Protein AF-A0A0H3HGF6-F1 (afdb_monomer_lite)

pLDDT: mean 71.19, std 16.0, range [38.41, 93.44]

Secondary structure (DSSP, 8-state):
------SS-----HHHHHHHHHTTSEEEEE-TTS-EEEEE-HHHHHHHHHH-TT-S----------------

Radius of gyration: 21.48 Å; chains: 1; bounding box: 31×39×68 Å

Foldseek 3Di:
DPPPDPPDPPPCDPVNVVVCVVVQQWDWDQDPVRDTDIDGDPVVVVVVVVVDPPPPPPPPPPPPPPPPPPDD

Sequence (72 aa):
MLVRHAPDQIDMDRAELDALLERQLVMLEHSAEGRRRAHLTAMGRSLLDAFDPDDRPRRRPAKIHTCGESGR

Structure (mmCIF, N/CA/C/O backbone):
data_AF-A0A0H3HGF6-F1
#
_entry.id   AF-A0A0H3HGF6-F1
#
loop_
_atom_site.group_PDB
_atom_site.id
_atom_site.type_symbol
_atom_site.label_atom_id
_atom_site.label_alt_id
_atom_site.label_comp_id
_atom_site.label_asym_id
_atom_site.label_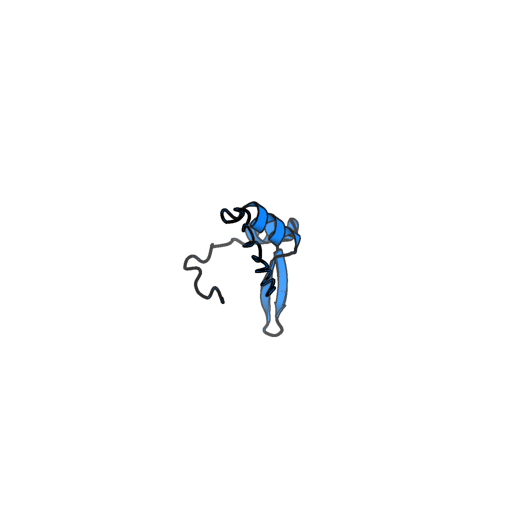entity_id
_atom_site.label_seq_id
_atom_site.pdbx_PDB_ins_code
_atom_site.Cartn_x
_atom_site.Cartn_y
_atom_site.Cartn_z
_atom_site.occupancy
_at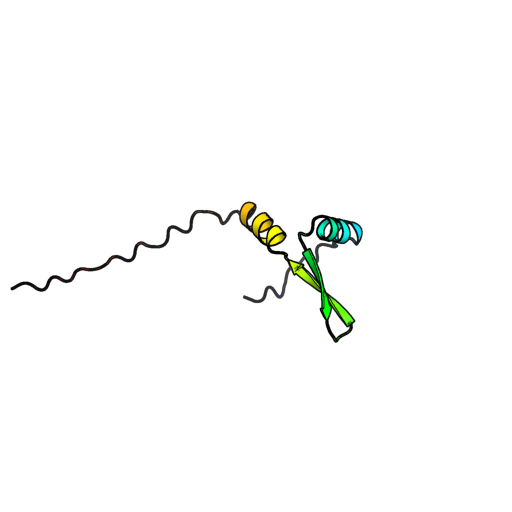om_site.B_iso_or_equiv
_atom_site.auth_seq_id
_atom_site.auth_comp_id
_atom_site.auth_asym_id
_atom_site.auth_atom_id
_atom_site.pdbx_PDB_model_num
ATOM 1 N N . MET A 1 1 ? -2.236 -18.785 -6.778 1.00 38.41 1 MET A N 1
ATOM 2 C CA . MET A 1 1 ? -1.148 -18.972 -5.798 1.00 38.41 1 MET A CA 1
ATOM 3 C C . MET A 1 1 ? -1.481 -18.119 -4.582 1.00 38.41 1 MET A C 1
ATOM 5 O O . MET A 1 1 ? -1.443 -16.904 -4.678 1.00 38.41 1 MET A O 1
ATOM 9 N N . LEU A 1 2 ? -1.958 -18.739 -3.498 1.00 44.88 2 LEU A N 1
ATOM 10 C CA . LEU A 1 2 ? -2.190 -18.062 -2.219 1.00 44.88 2 LEU A CA 1
ATOM 11 C C . LEU A 1 2 ? -0.844 -18.015 -1.495 1.00 44.88 2 LEU A C 1
ATOM 13 O O . LEU A 1 2 ? -0.326 -19.068 -1.130 1.00 44.88 2 LEU A O 1
ATOM 17 N N . VAL A 1 3 ? -0.271 -16.829 -1.306 1.00 49.31 3 VAL A N 1
ATOM 18 C CA . VAL A 1 3 ? 0.944 -16.660 -0.498 1.00 49.31 3 VAL A CA 1
ATOM 19 C C . VAL A 1 3 ? 0.528 -16.791 0.968 1.00 49.31 3 VAL A C 1
ATOM 21 O O . VAL A 1 3 ? 0.146 -15.822 1.611 1.00 49.31 3 VAL A O 1
ATOM 24 N N . ARG A 1 4 ? 0.474 -18.035 1.462 1.00 49.91 4 ARG A N 1
ATOM 25 C CA . ARG A 1 4 ? 0.057 -18.377 2.836 1.00 49.91 4 ARG A CA 1
ATOM 26 C C . ARG A 1 4 ? 1.211 -18.420 3.835 1.00 49.91 4 ARG A C 1
ATOM 28 O O . ARG A 1 4 ? 0.980 -18.723 4.993 1.00 49.91 4 ARG A O 1
ATOM 35 N N . HIS A 1 5 ? 2.428 -18.130 3.404 1.00 46.09 5 HIS A N 1
ATOM 36 C CA . HIS A 1 5 ? 3.599 -18.126 4.267 1.00 46.09 5 HIS A CA 1
ATOM 37 C C . HIS A 1 5 ? 4.597 -17.109 3.721 1.00 46.09 5 HIS A C 1
ATOM 39 O O . HIS A 1 5 ? 5.432 -17.447 2.889 1.00 46.09 5 HIS A O 1
ATOM 45 N N . ALA A 1 6 ? 4.485 -15.858 4.163 1.00 49.59 6 ALA A N 1
ATOM 46 C CA . ALA A 1 6 ? 5.662 -15.009 4.280 1.00 49.59 6 ALA A CA 1
ATOM 47 C C . ALA A 1 6 ? 6.223 -15.294 5.687 1.00 49.59 6 ALA A C 1
ATOM 49 O O . ALA A 1 6 ? 5.531 -15.001 6.663 1.00 49.59 6 ALA A O 1
ATOM 50 N N . PRO A 1 7 ? 7.373 -15.982 5.813 1.00 45.62 7 PRO A N 1
ATOM 51 C CA . PRO A 1 7 ? 7.918 -16.430 7.097 1.00 45.62 7 PRO A CA 1
ATOM 52 C C . PRO A 1 7 ? 8.618 -15.317 7.889 1.00 45.62 7 PRO A C 1
ATOM 54 O O . PRO A 1 7 ? 9.168 -15.593 8.944 1.00 45.62 7 PRO A O 1
ATOM 57 N N . ASP A 1 8 ? 8.518 -14.076 7.433 1.00 47.78 8 ASP A N 1
ATOM 58 C CA . ASP A 1 8 ? 8.791 -12.879 8.206 1.00 47.78 8 ASP A CA 1
ATOM 59 C C . ASP A 1 8 ? 7.526 -12.038 8.079 1.00 47.78 8 ASP A C 1
ATOM 61 O O . ASP A 1 8 ? 7.250 -11.454 7.027 1.00 47.78 8 ASP A O 1
ATOM 65 N N . GLN A 1 9 ? 6.697 -12.020 9.124 1.00 53.31 9 GLN A N 1
ATOM 66 C CA . GLN A 1 9 ? 5.847 -10.855 9.316 1.00 53.31 9 GLN A CA 1
ATOM 67 C C . GLN A 1 9 ? 6.840 -9.706 9.405 1.00 53.31 9 GLN A C 1
ATOM 69 O O . GLN A 1 9 ? 7.542 -9.593 10.401 1.00 53.31 9 GLN A O 1
ATOM 74 N N . ILE A 1 10 ? 6.976 -8.932 8.326 1.00 56.47 10 ILE A N 1
ATOM 75 C CA . ILE A 1 10 ? 7.559 -7.601 8.412 1.00 56.47 10 ILE A CA 1
ATOM 76 C C . ILE A 1 10 ? 6.812 -6.991 9.593 1.00 56.47 10 ILE A C 1
ATOM 78 O O . ILE A 1 10 ? 5.584 -6.875 9.509 1.00 56.47 10 ILE A O 1
ATOM 82 N N . ASP A 1 11 ? 7.505 -6.756 10.712 1.00 60.91 11 ASP A N 1
ATOM 83 C CA . ASP A 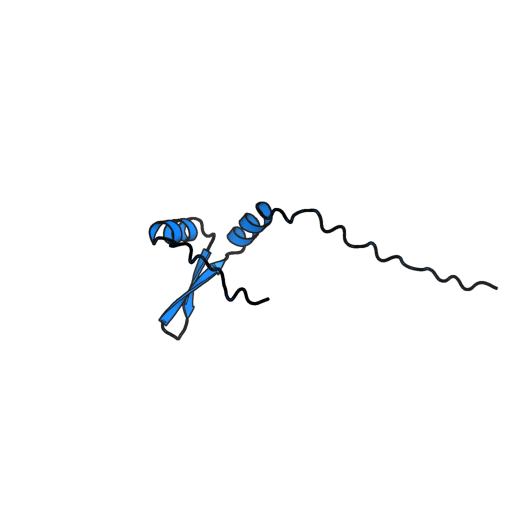1 11 ? 6.978 -6.040 11.873 1.00 60.91 11 ASP A CA 1
ATOM 84 C C . ASP A 1 11 ? 6.736 -4.606 11.400 1.00 60.91 11 ASP A C 1
ATOM 86 O O . ASP A 1 11 ? 7.495 -3.685 11.678 1.00 60.91 11 ASP A O 1
ATOM 90 N N . MET A 1 12 ? 5.716 -4.460 10.557 1.00 67.62 12 MET A N 1
ATOM 91 C CA . MET A 1 12 ? 5.338 -3.230 9.910 1.00 67.62 12 MET A CA 1
ATOM 92 C C . MET A 1 12 ? 4.743 -2.396 11.015 1.00 67.62 12 MET A C 1
ATOM 94 O O . MET A 1 12 ? 3.638 -2.670 11.506 1.00 67.62 12 MET A O 1
ATOM 98 N N . ASP A 1 13 ? 5.529 -1.432 11.466 1.00 76.56 13 ASP A N 1
ATOM 99 C CA . ASP A 1 13 ? 5.097 -0.578 12.541 1.00 76.56 13 ASP A CA 1
ATOM 100 C C . ASP A 1 13 ? 3.910 0.282 12.071 1.00 76.56 13 ASP A C 1
ATOM 102 O O . ASP A 1 13 ? 3.561 0.391 10.886 1.00 76.56 13 ASP A O 1
ATOM 106 N N . ARG A 1 14 ? 3.218 0.883 13.038 1.00 75.62 14 ARG A N 1
ATOM 107 C CA . ARG A 1 14 ? 2.041 1.688 12.727 1.00 75.62 14 ARG A CA 1
ATOM 108 C C . ARG A 1 14 ? 2.391 2.922 11.889 1.00 75.62 14 ARG A C 1
ATOM 110 O O . ARG A 1 14 ? 1.520 3.360 11.149 1.00 75.62 14 ARG A O 1
ATOM 117 N N . ALA A 1 15 ? 3.604 3.461 12.000 1.00 83.56 15 ALA A N 1
ATOM 118 C CA . ALA A 1 15 ? 4.060 4.640 11.268 1.00 83.56 15 ALA A CA 1
ATOM 119 C C . ALA A 1 15 ? 4.433 4.308 9.814 1.00 83.56 15 ALA A C 1
ATOM 121 O O . ALA A 1 15 ? 4.117 5.079 8.913 1.00 83.56 15 ALA A O 1
ATOM 122 N N . GLU A 1 16 ? 5.025 3.145 9.558 1.00 85.19 16 GLU A N 1
ATOM 123 C CA . GLU A 1 16 ? 5.262 2.610 8.221 1.00 85.19 16 GLU A CA 1
ATOM 124 C C . GLU A 1 16 ? 3.939 2.366 7.501 1.00 85.19 16 GLU A C 1
ATOM 126 O O . GLU A 1 16 ? 3.761 2.806 6.363 1.00 85.19 16 GLU A O 1
ATOM 131 N N . LEU A 1 17 ? 2.974 1.729 8.176 1.00 84.50 17 LEU A N 1
ATOM 132 C CA . LEU A 1 17 ? 1.638 1.547 7.615 1.00 84.50 17 LEU A CA 1
ATOM 133 C C . LEU A 1 17 ? 0.955 2.896 7.340 1.00 84.50 17 LEU A C 1
ATOM 135 O O . LEU A 1 17 ? 0.328 3.047 6.292 1.00 84.50 17 LEU A O 1
ATOM 139 N N . ASP A 1 18 ? 1.088 3.872 8.241 1.00 85.31 18 ASP A N 1
ATOM 140 C CA . ASP A 1 18 ? 0.540 5.221 8.054 1.00 85.31 18 ASP A CA 1
ATOM 141 C C . ASP A 1 18 ? 1.167 5.909 6.837 1.00 85.31 18 ASP A C 1
ATOM 143 O O . ASP A 1 18 ? 0.452 6.382 5.959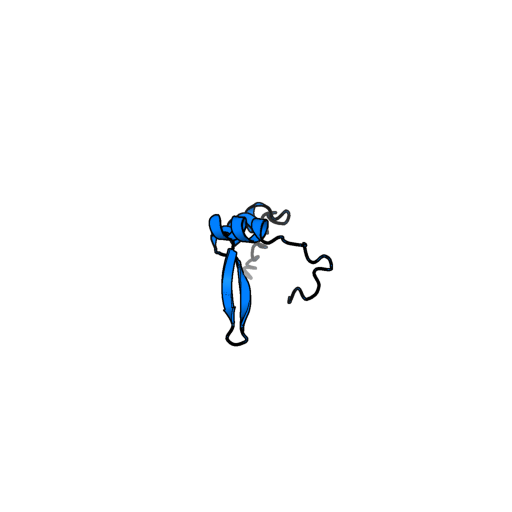 1.00 85.31 18 ASP A O 1
ATOM 147 N N . ALA A 1 19 ? 2.490 5.834 6.684 1.00 90.00 19 ALA A N 1
ATOM 148 C CA . ALA A 1 19 ? 3.195 6.389 5.533 1.00 90.00 19 ALA A CA 1
ATOM 149 C C . ALA A 1 19 ? 2.758 5.748 4.201 1.00 90.00 19 ALA A C 1
ATOM 151 O O . ALA A 1 19 ? 2.681 6.427 3.172 1.00 90.00 19 ALA A O 1
ATOM 152 N N . LEU A 1 20 ? 2.455 4.444 4.186 1.00 90.62 20 LEU A N 1
ATOM 153 C CA . LEU A 1 20 ? 1.918 3.772 2.997 1.00 90.62 20 LEU A CA 1
ATOM 154 C C . LEU A 1 20 ? 0.483 4.221 2.669 1.00 90.62 20 LEU A C 1
ATOM 156 O O . LEU A 1 20 ? 0.129 4.294 1.487 1.00 90.62 20 LEU A O 1
ATOM 160 N N . LEU A 1 21 ? -0.330 4.529 3.686 1.00 88.44 21 LEU A N 1
ATOM 161 C CA . LEU A 1 21 ? -1.685 5.070 3.526 1.00 88.44 21 LEU A CA 1
ATOM 162 C C . LEU A 1 21 ? -1.661 6.524 3.048 1.00 88.44 21 LEU A C 1
ATOM 164 O O . LEU A 1 21 ? -2.370 6.860 2.101 1.00 88.44 21 LEU A O 1
ATOM 168 N N . GLU A 1 22 ? -0.822 7.368 3.649 1.00 93.06 22 GLU A N 1
ATOM 169 C CA . GLU A 1 22 ? -0.627 8.772 3.263 1.00 93.06 22 GLU A CA 1
ATOM 170 C C . GLU A 1 22 ? -0.211 8.892 1.796 1.00 93.06 22 GLU A C 1
ATOM 172 O O . GLU A 1 22 ? -0.713 9.730 1.045 1.00 93.06 22 GLU A O 1
ATOM 177 N N . ARG A 1 23 ? 0.678 7.995 1.362 1.00 93.44 23 ARG A N 1
ATOM 178 C CA . ARG A 1 23 ? 1.130 7.914 -0.028 1.00 93.44 23 ARG A CA 1
ATOM 179 C C . ARG A 1 23 ? 0.144 7.199 -0.941 1.00 93.44 23 ARG A C 1
ATOM 181 O O . ARG A 1 23 ? 0.448 7.059 -2.116 1.00 93.44 23 ARG A O 1
ATOM 188 N N . GLN A 1 24 ? -1.005 6.742 -0.441 1.00 91.44 24 GLN A N 1
ATOM 189 C CA . GLN A 1 24 ? -2.029 6.023 -1.207 1.00 91.44 24 GLN A CA 1
ATOM 190 C C . GLN A 1 24 ? -1.475 4.793 -1.944 1.00 91.44 24 GLN A C 1
ATOM 192 O O . GLN A 1 24 ? -1.936 4.450 -3.033 1.00 91.44 24 GLN A O 1
ATOM 197 N N . LEU A 1 25 ? -0.466 4.125 -1.380 1.00 90.50 25 LEU A N 1
ATOM 198 C CA . LEU A 1 25 ? 0.093 2.882 -1.928 1.00 90.50 25 LEU A CA 1
ATOM 199 C C . LEU A 1 25 ? -0.705 1.666 -1.451 1.00 90.50 25 LEU A C 1
ATOM 201 O O . LEU A 1 25 ? -0.838 0.672 -2.167 1.00 90.50 25 LEU A O 1
ATOM 205 N N . VAL A 1 26 ? -1.286 1.776 -0.259 1.00 89.44 26 VAL A N 1
ATOM 206 C CA . VAL A 1 26 ? -2.199 0.792 0.316 1.00 89.44 26 VAL A CA 1
ATOM 207 C C . VAL A 1 26 ? -3.481 1.477 0.778 1.00 89.44 26 VAL A C 1
ATOM 209 O O . VAL A 1 26 ? -3.512 2.680 1.023 1.00 89.44 26 VAL A O 1
ATOM 212 N N . MET A 1 27 ? -4.545 0.699 0.901 1.00 89.62 27 MET A N 1
ATOM 213 C CA . MET A 1 27 ? -5.832 1.095 1.457 1.00 89.62 27 MET A CA 1
ATOM 214 C C . MET A 1 27 ? -6.254 0.066 2.502 1.00 89.62 27 MET A C 1
ATOM 216 O O . MET A 1 27 ? -5.918 -1.111 2.388 1.00 89.62 27 MET A O 1
ATOM 220 N N . LEU A 1 28 ? -6.996 0.500 3.520 1.00 86.31 28 LEU A N 1
ATOM 221 C CA . LEU A 1 28 ? -7.520 -0.385 4.556 1.00 86.31 28 LEU A CA 1
ATOM 222 C C . LEU A 1 28 ? -9.028 -0.551 4.408 1.00 86.31 28 LEU A C 1
ATOM 224 O O . LEU A 1 28 ? -9.787 0.406 4.548 1.00 86.31 28 LEU A O 1
ATOM 228 N N . GLU A 1 29 ? -9.449 -1.787 4.178 1.00 83.06 29 GLU A N 1
ATOM 229 C CA . GLU A 1 29 ? -10.850 -2.182 4.140 1.00 83.06 29 GLU A CA 1
ATOM 230 C C . GLU A 1 29 ? -11.255 -2.800 5.480 1.00 83.06 29 GLU A C 1
ATOM 232 O O . GLU A 1 29 ? -10.516 -3.584 6.088 1.00 83.06 29 GLU A O 1
ATOM 237 N N . HIS A 1 30 ? -12.444 -2.440 5.959 1.00 78.44 30 HIS A N 1
ATOM 238 C CA . HIS A 1 30 ? -13.030 -3.040 7.151 1.00 78.44 30 HIS A CA 1
ATOM 239 C C . HIS A 1 30 ? -13.823 -4.275 6.729 1.00 78.44 30 HIS A C 1
ATOM 241 O O . HIS A 1 30 ? -14.843 -4.166 6.053 1.00 78.44 30 HIS A O 1
ATOM 247 N N . SER A 1 31 ? -13.351 -5.456 7.124 1.00 76.06 31 SER A N 1
ATOM 248 C CA . SER A 1 31 ? -14.125 -6.685 6.966 1.00 76.06 31 SER A CA 1
ATOM 249 C C . SER A 1 31 ? -15.269 -6.710 7.981 1.00 76.06 31 SER A C 1
ATOM 251 O O . SER A 1 31 ? -15.113 -6.233 9.108 1.00 76.06 31 SER A O 1
ATOM 253 N N . ALA A 1 32 ? -16.390 -7.338 7.615 1.00 73.19 32 ALA A N 1
ATOM 254 C CA . ALA A 1 32 ? -17.558 -7.528 8.483 1.00 73.19 32 ALA A CA 1
ATOM 255 C C . ALA A 1 32 ? -17.227 -8.238 9.816 1.00 73.19 32 ALA A C 1
ATOM 257 O O . ALA A 1 32 ? -17.956 -8.117 10.791 1.00 73.19 32 ALA A O 1
ATOM 258 N N . GLU A 1 33 ? -16.090 -8.931 9.879 1.00 76.31 33 GLU A N 1
ATOM 259 C CA . GLU A 1 33 ? -15.563 -9.611 11.069 1.00 76.31 33 GLU A CA 1
ATOM 260 C 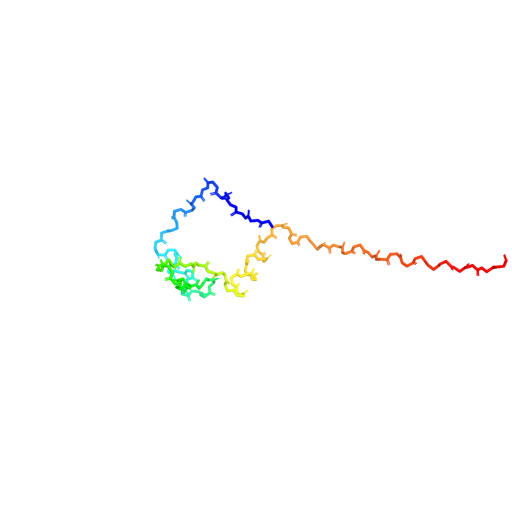C . GLU A 1 33 ? -14.754 -8.683 12.003 1.00 76.31 33 GLU A C 1
ATOM 262 O O . GLU A 1 33 ? -14.020 -9.160 12.867 1.00 76.31 33 GLU A O 1
ATOM 267 N N . GLY A 1 34 ? -14.798 -7.360 11.800 1.00 71.75 34 GLY A N 1
ATOM 268 C CA . GLY A 1 34 ? -14.034 -6.384 12.591 1.00 71.75 34 GLY A CA 1
ATOM 269 C C . GLY A 1 34 ? -12.526 -6.386 12.306 1.00 71.75 34 GLY A C 1
ATOM 270 O O . GLY A 1 34 ? -11.758 -5.683 12.960 1.00 71.75 34 GLY A O 1
ATOM 271 N N . ARG A 1 35 ? -12.083 -7.163 11.312 1.00 74.50 35 ARG A N 1
ATOM 272 C CA . ARG A 1 35 ? -10.684 -7.230 10.877 1.00 74.50 35 ARG A CA 1
ATOM 273 C C . ARG A 1 35 ? -10.420 -6.170 9.816 1.00 74.50 35 ARG A C 1
ATOM 275 O O . ARG A 1 35 ? -11.141 -6.099 8.823 1.00 74.50 35 ARG A O 1
ATOM 282 N N . ARG A 1 36 ? -9.358 -5.384 9.992 1.00 73.06 36 ARG A N 1
ATOM 283 C CA . ARG A 1 36 ? -8.869 -4.453 8.966 1.00 73.06 36 ARG A CA 1
ATOM 284 C C . ARG A 1 36 ? -7.939 -5.206 8.025 1.00 73.06 36 ARG A C 1
ATOM 286 O O . ARG A 1 36 ? -6.993 -5.843 8.481 1.00 73.06 36 ARG A O 1
ATOM 293 N N . ARG A 1 37 ? -8.224 -5.162 6.729 1.00 79.12 37 ARG A N 1
ATOM 294 C CA . ARG A 1 37 ? -7.395 -5.777 5.691 1.00 79.12 37 ARG A CA 1
ATOM 295 C C . ARG A 1 37 ? -6.751 -4.694 4.847 1.00 79.12 37 ARG A C 1
ATOM 297 O O . ARG A 1 37 ? -7.433 -3.777 4.405 1.00 79.12 37 ARG A O 1
ATOM 304 N N . ALA A 1 38 ? -5.440 -4.797 4.652 1.00 81.75 38 ALA A N 1
ATOM 305 C CA . ALA A 1 38 ? -4.709 -3.925 3.747 1.00 81.75 38 ALA A CA 1
ATOM 306 C C . ALA A 1 38 ? -4.796 -4.470 2.318 1.00 81.75 38 ALA A C 1
ATOM 308 O O . ALA A 1 38 ? -4.578 -5.659 2.083 1.00 81.75 38 ALA A O 1
ATOM 309 N N . HIS A 1 39 ? -5.098 -3.585 1.377 1.00 86.38 39 HIS A N 1
ATOM 310 C CA . HIS A 1 39 ? -5.173 -3.856 -0.051 1.00 86.38 39 HIS A CA 1
ATOM 311 C C . HIS A 1 39 ? -4.247 -2.889 -0.787 1.00 86.38 39 HIS A C 1
ATOM 313 O O . HIS A 1 39 ? -4.188 -1.708 -0.454 1.00 86.38 39 HIS A O 1
ATOM 319 N N . LEU A 1 40 ? -3.510 -3.382 -1.784 1.00 87.88 40 LEU A N 1
ATOM 320 C CA . LEU A 1 40 ? -2.693 -2.523 -2.642 1.00 87.88 40 LEU A CA 1
ATOM 321 C C . LEU A 1 40 ? -3.594 -1.670 -3.532 1.00 87.88 40 LEU A C 1
ATOM 323 O O . LEU A 1 40 ? -4.543 -2.178 -4.133 1.00 87.88 40 LEU A O 1
ATOM 327 N N . THR A 1 41 ? -3.264 -0.389 -3.657 1.00 92.00 41 THR A N 1
ATOM 328 C CA . THR A 1 41 ? -3.888 0.468 -4.666 1.00 92.00 41 THR A CA 1
ATOM 329 C C . THR A 1 41 ? -3.285 0.183 -6.042 1.00 92.00 41 THR A C 1
ATOM 331 O O . THR A 1 41 ? -2.241 -0.463 -6.165 1.00 92.00 41 THR A O 1
ATOM 334 N N . ALA A 1 42 ? -3.910 0.705 -7.101 1.00 90.81 42 ALA A N 1
ATOM 335 C CA . ALA A 1 42 ? -3.332 0.640 -8.443 1.00 90.81 42 ALA A CA 1
ATOM 336 C C . ALA A 1 42 ? -1.933 1.284 -8.498 1.00 90.81 42 ALA A C 1
ATOM 338 O O . ALA A 1 42 ? -1.039 0.758 -9.150 1.00 90.81 42 ALA A O 1
ATOM 339 N N . MET A 1 43 ? -1.722 2.379 -7.762 1.00 90.94 43 MET A N 1
ATOM 340 C CA . MET A 1 43 ? -0.426 3.053 -7.687 1.00 90.94 43 MET A CA 1
ATOM 341 C C . MET A 1 43 ? 0.614 2.220 -6.933 1.00 90.94 43 MET A C 1
ATOM 343 O O . MET A 1 43 ? 1.736 2.077 -7.411 1.00 90.94 43 MET A O 1
ATOM 347 N N . GLY A 1 44 ? 0.236 1.624 -5.797 1.00 90.00 44 GLY A N 1
ATOM 348 C CA . GLY A 1 44 ? 1.101 0.689 -5.076 1.00 90.00 44 GLY A CA 1
ATOM 349 C C . GLY A 1 44 ? 1.486 -0.512 -5.935 1.00 90.00 44 GLY A C 1
ATOM 350 O O . GLY A 1 44 ? 2.635 -0.944 -5.912 1.00 90.00 44 GLY A O 1
ATOM 351 N N . ARG A 1 45 ? 0.552 -1.008 -6.756 1.00 88.62 45 ARG A N 1
ATOM 352 C CA . ARG A 1 45 ? 0.822 -2.091 -7.702 1.00 88.62 45 ARG A CA 1
ATOM 353 C C . ARG A 1 45 ? 1.836 -1.683 -8.769 1.00 88.62 45 ARG A C 1
ATOM 355 O O . ARG A 1 45 ? 2.826 -2.383 -8.924 1.00 88.62 45 ARG A O 1
ATOM 362 N N . SER A 1 46 ? 1.638 -0.542 -9.428 1.00 87.38 46 SER A N 1
ATOM 363 C CA . SER A 1 46 ? 2.581 -0.032 -10.433 1.00 87.38 46 SER A CA 1
ATOM 364 C C . SER A 1 46 ? 3.975 0.225 -9.859 1.00 87.38 46 SER A C 1
ATOM 366 O O . SER A 1 46 ? 4.968 -0.001 -10.542 1.00 87.38 46 SER A O 1
ATOM 368 N N . LEU A 1 47 ? 4.059 0.692 -8.608 1.00 87.88 47 LEU A N 1
ATOM 369 C CA . LEU A 1 47 ? 5.332 0.889 -7.918 1.00 87.88 47 LEU A CA 1
ATOM 370 C C . LEU A 1 47 ? 6.055 -0.448 -7.724 1.00 87.88 47 LEU A C 1
ATOM 372 O O . LEU A 1 47 ? 7.224 -0.561 -8.070 1.00 87.88 47 LEU A O 1
ATOM 376 N N . LEU A 1 48 ? 5.358 -1.457 -7.196 1.00 86.19 48 LEU A N 1
ATOM 377 C CA . LEU A 1 48 ? 5.929 -2.789 -7.004 1.00 86.19 48 LEU A CA 1
ATOM 378 C C . LEU A 1 48 ? 6.333 -3.429 -8.331 1.00 86.19 48 LEU A C 1
ATOM 380 O O . LEU A 1 48 ? 7.430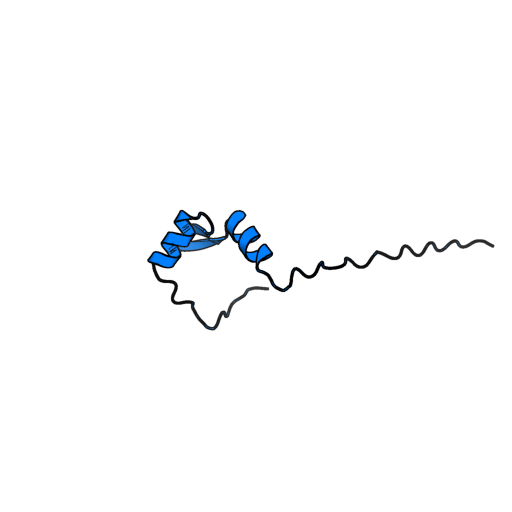 -3.965 -8.409 1.00 86.19 48 LEU A O 1
ATOM 384 N N . ASP A 1 49 ? 5.495 -3.319 -9.364 1.00 84.75 49 ASP A N 1
ATOM 385 C CA . ASP A 1 49 ? 5.796 -3.837 -10.700 1.00 84.75 49 ASP A CA 1
ATOM 386 C C . ASP A 1 49 ? 7.069 -3.165 -11.273 1.00 84.75 49 ASP A C 1
ATOM 388 O O . ASP A 1 49 ? 7.906 -3.838 -11.862 1.00 84.75 49 ASP A O 1
ATOM 392 N N . ALA A 1 50 ? 7.286 -1.864 -11.030 1.00 84.75 50 ALA A N 1
ATOM 393 C CA . ALA A 1 50 ? 8.501 -1.157 -11.461 1.00 84.75 50 ALA A CA 1
ATOM 394 C C . ALA A 1 50 ? 9.779 -1.582 -10.711 1.00 84.75 50 ALA A C 1
ATOM 396 O O . ALA A 1 50 ? 10.884 -1.412 -11.229 1.00 84.75 50 ALA A O 1
ATOM 397 N N . PHE A 1 51 ? 9.640 -2.107 -9.492 1.00 79.88 51 PHE A N 1
ATOM 398 C CA . PHE A 1 51 ? 10.745 -2.661 -8.707 1.00 79.88 51 PHE A CA 1
ATOM 399 C C . PHE A 1 51 ? 10.871 -4.180 -8.846 1.00 79.88 51 PHE A C 1
ATOM 401 O O . PHE A 1 51 ? 11.790 -4.758 -8.261 1.00 79.88 51 PHE A O 1
ATOM 408 N N . ASP A 1 52 ? 9.978 -4.832 -9.596 1.00 75.50 52 ASP A N 1
ATOM 409 C CA . ASP A 1 52 ? 10.006 -6.275 -9.759 1.00 75.50 52 ASP A CA 1
ATOM 410 C C . ASP A 1 52 ? 11.198 -6.667 -10.657 1.00 75.50 52 ASP A C 1
ATOM 412 O O . ASP A 1 52 ? 11.267 -6.280 -11.828 1.00 75.50 52 ASP A O 1
ATOM 416 N N . PRO A 1 53 ? 12.173 -7.438 -10.143 1.00 61.91 53 PRO A N 1
ATOM 417 C CA . PRO A 1 53 ? 13.329 -7.866 -10.925 1.00 61.91 53 PRO A CA 1
ATOM 418 C C . PRO A 1 53 ? 12.966 -8.855 -12.053 1.00 61.91 53 PRO A C 1
ATOM 420 O O . PRO A 1 53 ? 13.822 -9.162 -12.892 1.00 61.91 53 PRO A O 1
ATOM 423 N N . ASP A 1 54 ? 11.726 -9.365 -12.087 1.00 61.81 54 ASP A N 1
ATOM 424 C CA . ASP A 1 54 ? 11.163 -10.195 -13.158 1.00 61.81 54 ASP A CA 1
ATOM 425 C C . ASP A 1 54 ? 10.520 -9.362 -14.286 1.00 61.81 54 ASP A C 1
ATOM 427 O O . ASP A 1 54 ? 10.061 -9.959 -15.261 1.00 61.81 54 ASP A O 1
ATOM 431 N N . ASP A 1 55 ? 10.591 -8.015 -14.270 1.00 57.75 55 ASP A N 1
ATOM 432 C CA . ASP A 1 55 ? 10.308 -7.144 -15.440 1.00 57.75 55 ASP A CA 1
ATOM 433 C C . ASP A 1 55 ? 11.372 -7.305 -16.552 1.00 57.75 55 ASP A C 1
ATOM 435 O O . ASP A 1 55 ? 11.719 -6.413 -17.326 1.00 57.75 55 ASP A O 1
ATOM 439 N N . ARG A 1 56 ? 11.919 -8.516 -16.691 1.00 59.31 56 ARG A N 1
ATOM 440 C CA . ARG A 1 56 ? 12.418 -8.949 -17.984 1.00 59.31 56 ARG A CA 1
ATOM 441 C C . ARG A 1 56 ? 11.198 -8.974 -18.891 1.00 59.31 56 ARG A C 1
ATOM 443 O O . ARG A 1 56 ? 10.214 -9.633 -18.546 1.00 59.31 56 ARG A O 1
ATOM 450 N N . PRO A 1 57 ? 11.241 -8.328 -20.067 1.00 55.66 57 PRO A N 1
ATOM 451 C CA . PRO A 1 57 ? 10.126 -8.372 -20.988 1.00 55.66 57 PRO A CA 1
ATOM 452 C C . PRO A 1 57 ? 9.837 -9.845 -21.252 1.00 55.66 57 PRO A C 1
ATOM 454 O O . PRO A 1 57 ? 10.651 -10.540 -21.868 1.00 55.66 57 PRO A O 1
ATOM 457 N N . ARG A 1 58 ? 8.701 -10.344 -20.741 1.00 60.78 58 ARG A N 1
ATOM 458 C CA . ARG A 1 58 ? 8.181 -11.660 -21.099 1.00 60.78 58 ARG A CA 1
ATOM 459 C C . ARG A 1 58 ? 7.933 -11.597 -22.589 1.00 60.78 58 ARG A C 1
ATOM 461 O O . ARG A 1 58 ? 6.876 -11.165 -23.048 1.00 60.78 58 ARG A O 1
ATOM 468 N N . ARG A 1 59 ? 8.966 -11.968 -23.343 1.00 56.16 59 ARG A N 1
ATOM 469 C CA . ARG A 1 59 ? 8.982 -12.104 -24.787 1.00 56.16 59 ARG A CA 1
ATOM 470 C C . ARG A 1 59 ? 7.915 -13.142 -25.079 1.00 56.16 59 ARG A C 1
ATOM 472 O O . ARG A 1 59 ? 8.153 -14.340 -24.957 1.00 56.16 59 ARG A O 1
ATOM 479 N N . ARG A 1 60 ? 6.693 -12.664 -25.331 1.00 58.22 60 ARG A N 1
ATOM 480 C CA . ARG A 1 60 ? 5.550 -13.506 -25.675 1.00 58.22 60 ARG A CA 1
ATOM 481 C C . ARG A 1 60 ? 6.038 -14.404 -26.809 1.00 58.22 60 ARG A C 1
ATOM 483 O O . ARG A 1 60 ? 6.520 -13.843 -27.798 1.00 58.22 60 ARG A O 1
ATOM 490 N N . PRO A 1 61 ? 5.993 -15.743 -26.685 1.00 52.84 61 PRO A N 1
ATOM 491 C CA . PRO A 1 61 ? 6.388 -16.586 -27.795 1.00 52.84 61 PRO A CA 1
ATOM 492 C C . PRO A 1 61 ? 5.498 -16.195 -28.971 1.00 52.84 61 PRO A C 1
ATOM 494 O O . PRO A 1 61 ? 4.266 -16.218 -28.874 1.00 52.84 61 PRO A O 1
ATOM 497 N N . ALA A 1 62 ? 6.134 -15.716 -30.040 1.00 57.06 62 ALA A N 1
ATOM 498 C CA . ALA A 1 62 ? 5.453 -15.441 -31.285 1.00 57.06 62 ALA A CA 1
ATOM 499 C C . ALA A 1 62 ? 4.769 -16.746 -31.682 1.00 57.06 62 ALA A C 1
ATOM 501 O O . ALA A 1 62 ? 5.421 -17.768 -31.875 1.00 57.06 62 ALA A O 1
ATOM 502 N N . LYS A 1 63 ? 3.439 -16.724 -31.706 1.00 58.12 63 LYS A N 1
ATOM 503 C CA . LYS A 1 63 ? 2.629 -17.804 -32.253 1.00 58.12 63 LYS A CA 1
ATOM 504 C C . LYS A 1 63 ? 3.077 -18.016 -33.692 1.00 58.12 63 LYS A C 1
ATOM 506 O O . LYS A 1 63 ? 2.765 -17.198 -34.550 1.00 58.12 63 LYS A O 1
ATOM 511 N N . ILE A 1 64 ? 3.856 -19.074 -33.904 1.00 62.28 64 ILE A N 1
ATOM 512 C CA . ILE A 1 64 ? 4.260 -19.564 -35.216 1.00 62.28 64 ILE A CA 1
ATOM 513 C C . ILE A 1 64 ? 2.968 -20.028 -35.878 1.00 62.28 64 ILE A C 1
ATOM 515 O O . ILE A 1 64 ? 2.423 -21.078 -35.552 1.00 62.28 64 ILE A O 1
ATOM 519 N N . HIS A 1 65 ? 2.428 -19.191 -36.750 1.00 58.22 65 HIS A N 1
ATOM 520 C CA . HIS A 1 65 ? 1.396 -19.591 -37.689 1.00 58.22 65 HIS A CA 1
ATOM 521 C C . HIS A 1 65 ? 2.078 -20.526 -38.686 1.00 58.22 65 HIS A C 1
ATOM 523 O O . HIS A 1 65 ? 2.769 -20.079 -39.599 1.00 58.22 65 HIS A O 1
ATOM 529 N N . THR A 1 66 ? 1.932 -21.834 -38.491 1.00 61.75 66 THR A N 1
ATOM 530 C CA . THR A 1 66 ? 2.223 -22.802 -39.545 1.00 61.75 66 THR A CA 1
ATOM 531 C C . THR A 1 66 ? 1.146 -22.640 -40.610 1.00 61.75 66 THR A C 1
ATOM 533 O O . THR A 1 66 ? 0.054 -23.194 -40.489 1.00 61.75 66 THR A O 1
ATOM 536 N N . CYS A 1 67 ? 1.441 -21.836 -41.633 1.00 51.50 67 CYS A N 1
ATOM 537 C CA . CYS A 1 67 ? 0.726 -21.886 -42.899 1.00 51.50 67 CYS A CA 1
ATOM 538 C C . CYS A 1 67 ? 1.049 -23.241 -43.539 1.00 51.50 67 CYS A C 1
ATOM 540 O O . CYS A 1 67 ? 2.085 -23.415 -44.178 1.00 51.50 67 CYS A O 1
ATOM 542 N N . GLY A 1 68 ? 0.206 -24.235 -43.265 1.00 55.91 68 GLY A N 1
ATOM 543 C CA . GLY A 1 68 ? 0.169 -25.475 -44.020 1.00 55.91 68 GLY A CA 1
ATOM 544 C C . GLY A 1 68 ? -0.506 -25.196 -45.352 1.00 55.91 68 GLY A C 1
ATOM 545 O O . GLY A 1 68 ? -1.707 -25.409 -45.488 1.00 55.91 68 GLY A O 1
ATOM 546 N N . GLU A 1 69 ? 0.251 -24.686 -46.318 1.00 49.88 69 GLU A N 1
ATOM 547 C CA . GLU A 1 69 ? -0.201 -24.623 -47.703 1.00 49.88 69 GLU A CA 1
ATOM 548 C C . GLU A 1 69 ? -0.039 -26.024 -48.305 1.00 49.88 69 GLU A C 1
ATOM 550 O O . GLU A 1 69 ? 1.002 -26.408 -48.834 1.00 49.88 69 GLU A O 1
ATOM 555 N N . SER A 1 70 ? -1.079 -26.840 -48.117 1.00 57.31 70 SER A N 1
ATOM 556 C CA . SER A 1 70 ? -1.284 -28.070 -48.872 1.00 57.31 70 SER A CA 1
ATOM 557 C C . SER A 1 70 ? -1.572 -27.670 -50.316 1.00 57.31 70 SER A C 1
ATOM 559 O O . SER A 1 70 ? -2.630 -27.122 -50.621 1.00 57.31 70 SER A O 1
ATOM 561 N N . GLY A 1 71 ? -0.591 -27.885 -51.189 1.00 56.78 71 GLY A N 1
ATOM 562 C CA . GLY A 1 71 ? -0.663 -27.504 -52.590 1.00 56.78 71 GLY A CA 1
ATOM 563 C C . GLY A 1 71 ? 0.094 -28.475 -53.484 1.00 56.78 71 GLY A C 1
ATOM 564 O O . GLY A 1 71 ? 1.226 -28.177 -53.862 1.00 56.78 71 GLY A O 1
ATOM 565 N N . ARG A 1 72 ? -0.612 -29.555 -53.855 1.00 48.59 72 ARG A N 1
ATOM 566 C CA . ARG A 1 72 ? -0.555 -30.379 -55.087 1.00 48.59 72 ARG A CA 1
ATOM 567 C C . ARG A 1 72 ? -0.422 -31.875 -54.835 1.00 48.59 72 ARG A C 1
ATOM 569 O O . ARG A 1 72 ? 0.555 -32.288 -54.180 1.00 48.59 72 ARG A O 1
#

Organism: Burkholderia pseudomallei (strain 1026b) (NCBI:txid884204)